Protein AF-A0A835QL19-F1 (afdb_monomer_lite)

Radius of gyration: 15.99 Å; chains: 1; bounding box: 37×18×40 Å

Structure (mmCIF, N/CA/C/O backbone):
data_AF-A0A835QL19-F1
#
_entry.id   AF-A0A835QL19-F1
#
loop_
_atom_site.group_PDB
_atom_site.id
_atom_site.type_symbol
_atom_site.label_atom_id
_atom_site.label_alt_id
_atom_site.label_comp_id
_atom_site.label_asym_id
_atom_site.label_entity_id
_atom_site.label_seq_id
_atom_site.pdbx_PDB_ins_code
_atom_site.Cartn_x
_atom_site.Cartn_y
_atom_site.Cartn_z
_atom_site.occupancy
_atom_site.B_iso_or_equiv
_atom_site.auth_seq_id
_atom_site.auth_comp_id
_atom_site.auth_asym_id
_atom_site.auth_atom_id
_atom_site.pdbx_PDB_model_num
ATOM 1 N N . MET A 1 1 ? -27.209 14.786 -0.295 1.00 35.44 1 MET A N 1
ATOM 2 C CA . MET A 1 1 ? -26.811 13.714 -1.230 1.00 35.44 1 MET A CA 1
ATOM 3 C C . MET A 1 1 ? -26.434 14.386 -2.537 1.00 35.44 1 MET A C 1
ATOM 5 O O . MET A 1 1 ? -27.285 15.067 -3.090 1.00 35.44 1 MET A O 1
ATOM 9 N N . LYS A 1 2 ? -25.172 14.335 -2.971 1.00 35.44 2 LYS A N 1
ATOM 10 C CA . LYS A 1 2 ? -24.792 14.877 -4.283 1.00 35.44 2 LYS A CA 1
ATOM 11 C C . LYS A 1 2 ? -24.677 13.705 -5.244 1.00 35.44 2 LYS A C 1
ATOM 13 O O . LYS A 1 2 ? -23.808 12.857 -5.071 1.00 35.44 2 LYS A O 1
ATOM 18 N N . HIS A 1 3 ? -25.620 13.638 -6.175 1.00 35.56 3 HIS A N 1
ATOM 19 C CA . HIS A 1 3 ? -25.582 12.711 -7.293 1.00 35.56 3 HIS A CA 1
ATOM 20 C C . HIS A 1 3 ? -24.388 13.093 -8.168 1.00 35.56 3 HIS A C 1
ATOM 22 O O . HIS A 1 3 ? -24.180 14.273 -8.448 1.00 35.56 3 HIS A O 1
ATOM 28 N N . LYS A 1 4 ? -23.582 12.104 -8.545 1.00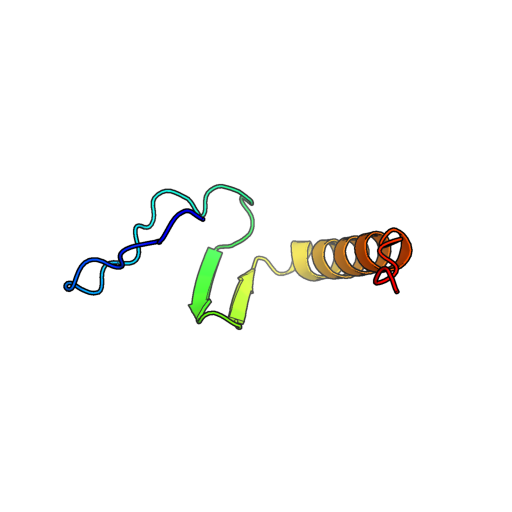 45.69 4 LYS A N 1
ATOM 29 C CA . LYS A 1 4 ? -22.569 12.263 -9.581 1.00 45.69 4 LYS A CA 1
ATOM 30 C C . LYS A 1 4 ? -23.222 11.808 -10.882 1.00 45.69 4 LYS A C 1
ATOM 32 O O . LYS A 1 4 ? -23.472 10.617 -11.040 1.00 45.69 4 LYS A O 1
ATOM 37 N N . GLU A 1 5 ? -23.567 12.754 -11.746 1.00 43.41 5 GLU A N 1
ATOM 38 C CA . GLU A 1 5 ? -23.889 12.467 -13.144 1.00 43.41 5 GLU A CA 1
ATOM 39 C C . GLU A 1 5 ? -22.592 12.049 -13.843 1.00 43.41 5 GLU A C 1
ATOM 41 O O . GLU A 1 5 ? -21.586 12.759 -13.788 1.00 43.41 5 GLU A O 1
ATOM 46 N N . CYS A 1 6 ? -22.597 10.858 -14.433 1.00 41.12 6 CYS A N 1
ATOM 47 C CA . CYS A 1 6 ? -21.609 10.464 -15.426 1.00 41.12 6 CYS A CA 1
ATOM 48 C C . CYS A 1 6 ? -22.132 10.976 -16.771 1.00 41.12 6 CYS A C 1
ATOM 50 O O . CYS A 1 6 ? -23.220 10.569 -17.174 1.00 41.12 6 CYS A O 1
ATOM 52 N N . GLU A 1 7 ? -21.404 11.869 -17.443 1.00 46.84 7 GLU A N 1
ATOM 53 C CA . GLU A 1 7 ? -21.7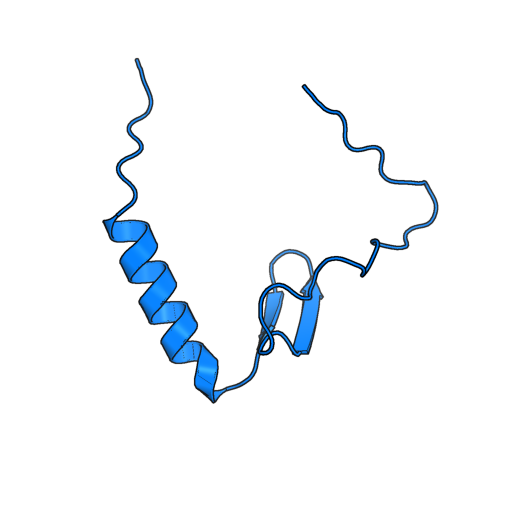54 12.259 -18.812 1.00 46.84 7 GLU A CA 1
ATOM 54 C C . GLU A 1 7 ?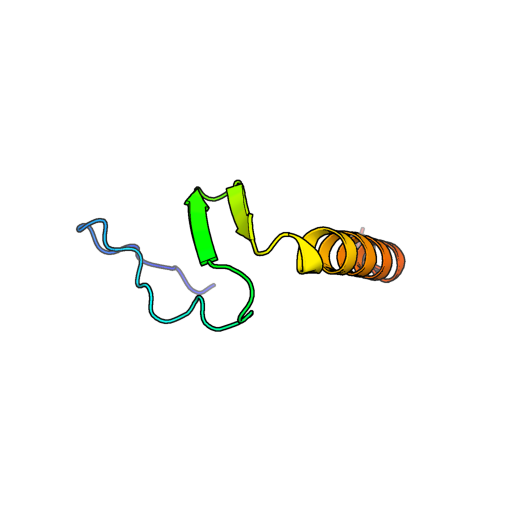 -21.660 11.040 -19.749 1.00 46.84 7 GLU A C 1
ATOM 56 O O . GLU A 1 7 ? -20.760 10.206 -19.624 1.00 46.84 7 GLU A O 1
ATOM 61 N N . GLU A 1 8 ? -22.607 10.944 -20.688 1.00 50.38 8 GLU A N 1
ATOM 62 C CA . GLU A 1 8 ? -22.854 9.811 -21.603 1.00 50.38 8 GLU A CA 1
ATOM 63 C C . GLU A 1 8 ? -21.701 9.460 -22.564 1.00 50.38 8 GLU A C 1
ATOM 65 O O . GLU A 1 8 ? -21.815 8.515 -23.341 1.00 50.38 8 GLU A O 1
ATOM 70 N N . ASN A 1 9 ? -20.563 10.154 -22.500 1.00 43.69 9 ASN A N 1
ATOM 71 C CA . ASN A 1 9 ? -19.477 10.024 -23.470 1.00 43.69 9 ASN A CA 1
ATOM 72 C C . ASN A 1 9 ? -18.183 9.445 -22.895 1.00 43.69 9 ASN A C 1
ATOM 74 O O . ASN A 1 9 ? -17.121 9.816 -23.362 1.00 43.69 9 ASN A O 1
ATOM 78 N N . GLY A 1 10 ? -18.228 8.551 -21.902 1.00 50.00 10 GLY A N 1
ATOM 79 C CA . GLY A 1 10 ? -17.112 7.643 -21.569 1.00 50.00 10 GLY A CA 1
ATOM 80 C C . GLY A 1 10 ? -15.730 8.252 -21.248 1.00 50.00 10 GLY A C 1
ATOM 81 O O . GLY A 1 10 ? -14.798 7.501 -20.969 1.00 50.00 10 GLY A O 1
ATOM 82 N N . GLU A 1 11 ? -15.565 9.572 -21.239 1.00 46.78 11 GLU A N 1
ATOM 83 C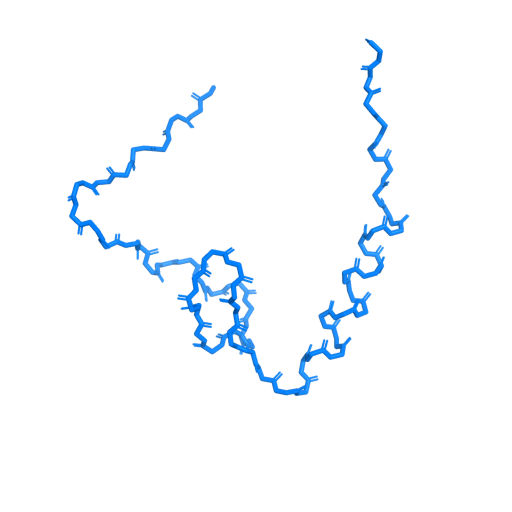 CA . GLU A 1 11 ? -14.343 10.252 -20.842 1.00 46.78 11 GLU A CA 1
ATOM 84 C C . GLU A 1 11 ? -14.389 10.432 -19.330 1.00 46.78 11 GLU A C 1
ATOM 86 O O . GLU A 1 11 ? -14.992 11.353 -18.780 1.00 46.78 11 GLU A O 1
ATOM 91 N N . CYS A 1 12 ? -13.761 9.488 -18.630 1.00 46.50 12 CYS A N 1
ATOM 92 C CA . CYS A 1 12 ? -13.437 9.670 -17.227 1.00 46.50 12 CYS A CA 1
ATOM 93 C C . CYS A 1 12 ? -12.518 10.893 -17.129 1.00 46.50 12 CYS A C 1
ATOM 95 O O . CYS A 1 12 ? -11.367 10.833 -17.561 1.00 46.50 12 CYS A O 1
ATOM 97 N N . ASP A 1 13 ? -13.051 12.002 -16.610 1.00 44.56 13 ASP A N 1
ATOM 98 C CA . ASP A 1 13 ? -12.325 13.255 -16.430 1.00 44.56 13 ASP A CA 1
ATOM 99 C C . ASP A 1 13 ? -10.989 12.983 -15.715 1.00 44.56 13 ASP A C 1
ATOM 101 O O . ASP A 1 13 ? -10.911 12.680 -14.520 1.00 44.56 13 ASP A O 1
ATOM 105 N N . GLN A 1 14 ? -9.909 13.053 -16.491 1.00 50.53 14 GLN A N 1
ATOM 106 C CA . GLN A 1 14 ? -8.559 12.739 -16.052 1.00 50.53 14 GLN A CA 1
ATOM 107 C C . GLN A 1 14 ? -7.939 13.881 -15.225 1.00 50.53 14 GLN A C 1
ATOM 109 O O . GLN A 1 14 ? -6.736 13.882 -14.972 1.00 50.53 14 GLN A O 1
ATOM 114 N N . ARG A 1 15 ? -8.720 14.871 -14.761 1.00 49.12 15 ARG A N 1
ATOM 115 C CA . ARG A 1 15 ? -8.197 16.049 -14.042 1.00 49.12 15 ARG A CA 1
ATOM 116 C C . ARG A 1 15 ? -8.014 15.856 -12.541 1.00 49.12 15 ARG A C 1
ATOM 118 O O . ARG A 1 15 ? -7.883 16.836 -11.812 1.00 49.12 15 ARG A O 1
ATOM 125 N N . SER A 1 16 ? -7.987 14.629 -12.027 1.00 50.59 16 SER A N 1
ATOM 126 C CA . SER A 1 16 ? -7.775 14.416 -10.583 1.00 50.59 16 SER A CA 1
ATOM 127 C C . SER A 1 16 ? -6.841 13.272 -10.194 1.00 50.59 16 SER A C 1
ATOM 129 O O . SER A 1 16 ? -6.596 13.092 -9.006 1.00 50.59 16 SER A O 1
ATOM 131 N N . ILE A 1 17 ? -6.193 12.566 -11.128 1.00 56.62 17 ILE A N 1
ATOM 132 C CA . ILE A 1 17 ? -5.158 11.565 -10.775 1.00 56.62 17 ILE A CA 1
ATOM 133 C C . ILE A 1 17 ? -3.788 12.255 -10.580 1.00 56.62 17 ILE A C 1
ATOM 135 O O . ILE A 1 17 ? -2.743 11.762 -10.979 1.00 56.62 17 ILE A O 1
ATOM 139 N N . HIS A 1 18 ? -3.776 13.436 -9.957 1.00 53.25 18 HIS A N 1
ATOM 140 C CA . HIS A 1 18 ? -2.553 14.138 -9.547 1.00 53.25 18 HIS A CA 1
ATOM 141 C C . HIS A 1 18 ? -2.333 14.044 -8.027 1.00 53.25 18 HIS A C 1
ATOM 143 O O . HIS A 1 18 ? -1.603 14.839 -7.440 1.00 53.25 18 HIS A O 1
ATOM 149 N N . PHE A 1 19 ? -2.987 13.097 -7.347 1.00 51.47 19 PHE A N 1
ATOM 150 C CA . PHE A 1 19 ? -2.849 12.981 -5.894 1.00 51.47 19 PHE A CA 1
ATOM 151 C C . PHE A 1 19 ? -1.554 12.288 -5.471 1.00 51.47 19 PHE A C 1
ATOM 153 O O . PHE A 1 19 ? -1.077 12.532 -4.369 1.00 51.47 19 PHE A O 1
ATOM 160 N N . LEU A 1 20 ? -0.939 11.475 -6.338 1.00 62.19 20 LEU A N 1
ATOM 161 C CA . LEU A 1 20 ? 0.249 10.694 -6.001 1.00 62.19 20 LEU A CA 1
ATOM 162 C C . LEU A 1 20 ? 1.152 10.547 -7.237 1.00 62.19 20 LEU A C 1
ATOM 164 O O . LEU A 1 20 ? 0.840 9.780 -8.144 1.00 62.19 20 LEU A O 1
ATOM 168 N N . ARG A 1 21 ? 2.298 11.252 -7.268 1.00 70.62 21 ARG A N 1
ATOM 169 C CA . ARG A 1 21 ? 3.288 11.279 -8.385 1.00 70.62 21 ARG A CA 1
ATOM 170 C C . ARG A 1 21 ? 3.943 9.919 -8.708 1.00 70.62 21 ARG A C 1
ATOM 172 O O . ARG A 1 21 ? 4.909 9.860 -9.463 1.00 70.62 21 ARG A O 1
ATOM 179 N N . PHE A 1 22 ? 3.447 8.831 -8.127 1.00 80.25 22 PHE A N 1
ATOM 180 C CA . PHE A 1 22 ? 3.932 7.472 -8.332 1.00 80.25 22 PHE A CA 1
ATOM 181 C C . PHE A 1 22 ? 2.956 6.564 -9.085 1.00 80.25 22 PHE A C 1
ATOM 183 O O . PHE A 1 22 ? 3.348 5.459 -9.463 1.00 80.25 22 PHE A O 1
ATOM 190 N N . ILE A 1 23 ? 1.707 6.999 -9.284 1.00 83.88 23 ILE A N 1
ATOM 191 C CA . ILE A 1 23 ? 0.731 6.273 -10.098 1.00 83.88 23 ILE A CA 1
ATOM 192 C C . ILE A 1 23 ? 1.017 6.637 -11.550 1.00 83.88 23 ILE A C 1
ATOM 194 O O . ILE A 1 23 ? 0.839 7.782 -11.955 1.00 83.88 23 ILE A O 1
ATOM 198 N N . VAL A 1 24 ? 1.522 5.668 -12.308 1.00 83.31 24 VAL A N 1
ATOM 199 C CA . VAL A 1 24 ? 1.910 5.865 -13.706 1.00 83.31 24 VAL A CA 1
ATOM 200 C C . VAL A 1 24 ? 0.668 5.750 -14.591 1.00 83.31 24 VAL A C 1
ATOM 202 O O . VAL A 1 24 ? 0.419 6.634 -15.405 1.00 83.31 24 VAL A O 1
ATOM 205 N N . HIS A 1 25 ? -0.151 4.713 -14.375 1.00 80.94 25 HIS A N 1
ATOM 206 C CA . HIS A 1 25 ? -1.413 4.498 -15.090 1.00 80.94 25 HIS A CA 1
ATOM 207 C C . HIS A 1 25 ? -2.465 3.831 -14.191 1.00 80.94 25 HIS A C 1
ATOM 209 O O . HIS A 1 25 ? -2.142 2.950 -13.395 1.00 80.94 25 HIS A O 1
ATOM 215 N N . MET A 1 26 ? -3.734 4.211 -14.350 1.00 82.38 26 MET A N 1
ATOM 216 C CA . MET A 1 26 ? -4.876 3.443 -13.837 1.00 82.38 26 MET A CA 1
ATOM 217 C C . MET A 1 26 ? -5.273 2.427 -14.913 1.00 82.38 26 MET A C 1
ATOM 219 O O . MET A 1 26 ? -5.514 2.834 -16.047 1.00 82.38 26 MET A O 1
ATOM 223 N N . LEU A 1 27 ? -5.300 1.132 -14.587 1.00 85.38 27 LEU A N 1
ATOM 224 C CA . LEU A 1 27 ? -5.672 0.079 -15.543 1.00 85.38 27 LEU A CA 1
ATOM 225 C C . LEU A 1 27 ? -7.185 -0.165 -15.518 1.00 85.38 27 LEU A C 1
ATOM 227 O O . LEU A 1 27 ? -7.821 -0.233 -16.563 1.00 85.38 27 LEU A O 1
ATOM 231 N N . ASP A 1 28 ? -7.754 -0.247 -14.316 1.00 84.00 28 ASP A N 1
ATOM 232 C CA . ASP A 1 28 ? -9.192 -0.290 -14.059 1.00 84.00 28 ASP A CA 1
ATOM 233 C C . ASP A 1 28 ? -9.477 0.204 -12.623 1.00 84.00 28 ASP A C 1
ATOM 235 O O . ASP A 1 28 ? -8.595 0.735 -11.944 1.00 84.00 28 ASP A O 1
ATOM 239 N N . ASN A 1 29 ? -10.711 0.044 -12.138 1.00 80.88 29 ASN A N 1
ATOM 240 C CA . ASN A 1 29 ? -11.120 0.488 -10.796 1.00 80.88 29 ASN A CA 1
ATOM 241 C C . ASN A 1 29 ? -10.458 -0.289 -9.639 1.00 80.88 29 ASN A C 1
ATOM 243 O O . ASN A 1 29 ? -10.598 0.097 -8.480 1.00 80.88 29 ASN A O 1
ATOM 247 N N . THR A 1 30 ? -9.773 -1.390 -9.937 1.00 87.69 30 THR A N 1
ATOM 248 C CA . THR A 1 30 ? -9.137 -2.301 -8.975 1.00 87.69 30 THR A CA 1
ATOM 249 C C . THR A 1 30 ? -7.627 -2.444 -9.177 1.00 87.69 30 THR A C 1
ATOM 251 O O . THR A 1 30 ? -6.925 -2.833 -8.244 1.00 87.69 30 THR A O 1
ATOM 254 N N . HIS A 1 31 ? -7.106 -2.078 -10.349 1.00 86.31 31 HIS A N 1
ATOM 255 C CA . HIS A 1 31 ? -5.707 -2.233 -10.725 1.00 86.31 31 HIS A CA 1
ATOM 256 C C . HIS A 1 31 ? -5.049 -0.887 -11.046 1.00 86.31 31 HIS A C 1
ATOM 258 O O . HIS A 1 31 ? -5.471 -0.140 -11.931 1.00 86.31 31 HIS A O 1
ATOM 264 N N . MET A 1 32 ? -3.940 -0.612 -10.357 1.00 87.12 32 MET A N 1
ATOM 265 C CA . MET A 1 32 ? -3.105 0.571 -10.567 1.00 87.12 32 MET A CA 1
ATOM 266 C C . MET A 1 32 ? -1.683 0.149 -10.928 1.00 87.12 32 MET A C 1
ATOM 268 O O . MET A 1 32 ? -1.089 -0.690 -10.251 1.00 87.12 32 MET A O 1
ATOM 272 N N . PHE A 1 33 ? -1.119 0.762 -11.964 1.00 87.62 33 PHE A N 1
ATOM 273 C CA . PHE A 1 33 ? 0.283 0.603 -12.321 1.00 87.62 33 PHE A CA 1
ATOM 274 C C . PHE A 1 33 ? 1.117 1.670 -11.603 1.00 87.62 33 PHE A C 1
ATOM 276 O O . PHE A 1 33 ? 0.961 2.872 -11.837 1.00 87.62 33 PHE A O 1
ATOM 283 N N . VAL A 1 34 ? 1.990 1.226 -10.699 1.00 87.31 34 VAL A N 1
ATOM 284 C CA . VAL A 1 34 ? 2.788 2.082 -9.808 1.00 87.31 34 VAL A CA 1
ATOM 285 C C . VAL A 1 34 ? 4.281 1.819 -9.983 1.00 87.31 34 VAL A C 1
ATOM 287 O O . VAL A 1 34 ? 4.685 0.749 -10.437 1.00 87.31 34 VAL A O 1
ATOM 290 N N . GLN A 1 35 ? 5.121 2.785 -9.605 1.00 86.31 35 GLN A N 1
ATOM 291 C CA . GLN A 1 35 ? 6.575 2.594 -9.630 1.00 86.31 35 GLN A CA 1
ATOM 292 C C . GLN A 1 35 ? 7.015 1.498 -8.630 1.00 86.31 35 GLN A C 1
ATOM 294 O O . GLN A 1 35 ? 6.491 1.430 -7.519 1.00 86.31 35 GLN A O 1
ATOM 299 N N . PRO A 1 36 ? 8.005 0.650 -8.959 1.00 83.94 36 PRO A N 1
ATOM 300 C CA . PRO A 1 36 ? 8.354 -0.506 -8.127 1.00 83.94 36 PRO A CA 1
ATOM 301 C C . PRO A 1 36 ? 8.822 -0.121 -6.714 1.00 83.94 36 PRO A C 1
ATOM 303 O O . PRO A 1 36 ? 8.483 -0.796 -5.749 1.00 83.94 36 PRO A O 1
ATOM 306 N N . HIS A 1 37 ? 9.526 1.005 -6.568 1.00 83.62 37 HIS A N 1
ATOM 307 C CA . HIS A 1 37 ? 10.037 1.476 -5.276 1.00 83.62 37 HIS A CA 1
ATOM 308 C C . HIS A 1 37 ? 8.948 2.001 -4.322 1.00 83.62 37 HIS A C 1
ATOM 310 O O . HIS A 1 37 ? 9.213 2.175 -3.136 1.00 83.62 37 HIS A O 1
ATOM 316 N N . VAL A 1 38 ? 7.729 2.270 -4.812 1.00 85.62 38 VAL A N 1
ATOM 317 C CA . VAL A 1 38 ? 6.612 2.715 -3.963 1.00 85.62 38 VAL A CA 1
ATOM 318 C C . VAL A 1 38 ? 5.708 1.575 -3.513 1.00 85.62 38 VAL A C 1
ATOM 320 O O . VAL A 1 38 ? 4.862 1.793 -2.651 1.00 85.62 38 VAL A O 1
ATOM 323 N N . ALA A 1 39 ? 5.872 0.365 -4.056 1.00 86.06 39 ALA A N 1
ATOM 324 C CA . ALA A 1 39 ? 5.024 -0.773 -3.710 1.00 86.06 39 ALA A CA 1
ATOM 325 C C . ALA A 1 39 ? 5.070 -1.073 -2.203 1.00 86.06 39 ALA A C 1
ATOM 327 O O . ALA A 1 39 ? 4.027 -1.220 -1.564 1.00 86.06 39 ALA A O 1
ATOM 328 N N . ASP A 1 40 ? 6.270 -1.077 -1.623 1.00 87.19 40 ASP A N 1
ATOM 329 C CA . ASP A 1 40 ? 6.458 -1.321 -0.191 1.00 87.19 40 ASP A CA 1
ATOM 330 C C . ASP A 1 40 ? 5.947 -0.155 0.665 1.00 87.19 40 ASP A C 1
ATOM 332 O O . ASP A 1 40 ? 5.316 -0.374 1.699 1.00 87.19 40 ASP A O 1
ATOM 336 N N . MET A 1 41 ? 6.117 1.088 0.197 1.00 87.81 41 MET A N 1
ATOM 337 C CA . MET A 1 41 ? 5.564 2.274 0.860 1.00 87.81 41 MET A CA 1
ATOM 338 C C . MET A 1 41 ? 4.032 2.215 0.923 1.00 87.81 41 MET A C 1
ATOM 340 O O . MET A 1 41 ? 3.451 2.450 1.980 1.00 87.81 41 MET A O 1
ATOM 344 N N . ILE A 1 42 ? 3.376 1.875 -0.191 1.00 88.12 42 ILE A N 1
ATOM 345 C CA . ILE A 1 42 ? 1.916 1.755 -0.272 1.00 88.12 42 ILE A CA 1
ATOM 346 C C . ILE A 1 42 ? 1.428 0.660 0.680 1.00 88.12 42 ILE A C 1
ATOM 348 O O . ILE A 1 42 ? 0.493 0.891 1.442 1.00 88.12 42 ILE A O 1
ATOM 352 N N . ARG A 1 43 ? 2.081 -0.510 0.690 1.00 89.06 43 ARG A N 1
ATOM 353 C CA . ARG A 1 43 ? 1.732 -1.614 1.602 1.00 89.06 43 ARG A CA 1
ATOM 354 C C . ARG A 1 43 ? 1.841 -1.200 3.067 1.00 89.06 43 ARG A C 1
ATOM 356 O O . ARG A 1 43 ? 0.907 -1.445 3.827 1.00 89.06 43 ARG A O 1
ATOM 363 N N . SER A 1 44 ? 2.936 -0.536 3.436 1.00 89.38 44 SER A N 1
ATOM 364 C CA . SER A 1 44 ? 3.142 -0.036 4.797 1.00 89.38 44 SER A CA 1
ATOM 365 C C . SER A 1 44 ? 2.052 0.964 5.200 1.00 89.38 44 SER A C 1
ATOM 367 O O . SER A 1 44 ? 1.388 0.787 6.219 1.00 89.38 44 SER A O 1
ATOM 369 N N . LYS A 1 45 ? 1.765 1.957 4.346 1.00 87.38 45 LYS A N 1
ATOM 370 C CA . LYS A 1 45 ? 0.737 2.975 4.620 1.00 87.38 45 LYS A CA 1
ATOM 371 C C . LYS A 1 45 ? -0.682 2.421 4.678 1.00 87.38 45 LYS A C 1
ATOM 373 O O . LYS A 1 45 ? -1.471 2.892 5.491 1.00 87.38 45 LYS A O 1
ATOM 378 N N . ILE A 1 46 ? -1.007 1.408 3.875 1.00 89.12 46 ILE A N 1
ATOM 379 C CA . ILE A 1 46 ? -2.295 0.708 3.977 1.00 89.12 46 ILE A CA 1
ATOM 380 C C . ILE A 1 46 ? -2.406 -0.022 5.318 1.00 89.12 46 ILE A C 1
ATOM 382 O O . ILE A 1 46 ? -3.479 -0.003 5.918 1.00 89.12 46 ILE A O 1
ATOM 386 N N . SER A 1 47 ? -1.325 -0.648 5.794 1.00 90.94 47 SER A N 1
ATOM 387 C CA . SER A 1 47 ? -1.313 -1.294 7.111 1.00 90.94 47 SER A CA 1
ATOM 388 C C . SER A 1 47 ? -1.537 -0.275 8.226 1.00 90.94 47 SER A C 1
ATOM 390 O O . SER A 1 47 ? -2.489 -0.419 8.983 1.00 90.94 47 SER A O 1
ATOM 392 N N . GLU A 1 48 ? -0.747 0.806 8.253 1.00 90.44 48 GLU A N 1
ATOM 393 C CA . GLU A 1 48 ? -0.900 1.893 9.233 1.00 90.44 48 GLU A CA 1
ATOM 394 C C . GLU A 1 48 ? -2.328 2.463 9.242 1.00 90.44 48 GLU A C 1
ATOM 396 O O . GLU A 1 48 ? -2.894 2.726 10.301 1.00 90.44 48 GLU A O 1
ATOM 401 N N . PHE A 1 49 ? -2.924 2.648 8.059 1.00 89.31 49 PHE A N 1
ATOM 402 C CA . PHE A 1 49 ? -4.288 3.150 7.926 1.00 89.31 49 PHE A CA 1
ATOM 403 C C . PHE A 1 49 ? -5.329 2.176 8.487 1.00 89.31 49 PHE A C 1
ATOM 405 O O . PHE A 1 49 ? -6.290 2.607 9.120 1.00 89.31 49 PHE A O 1
ATOM 412 N N . ARG A 1 50 ? -5.156 0.868 8.261 1.00 87.44 50 ARG A N 1
ATOM 413 C CA . ARG A 1 50 ? -6.060 -0.159 8.800 1.00 87.44 50 ARG A CA 1
ATOM 414 C C . AR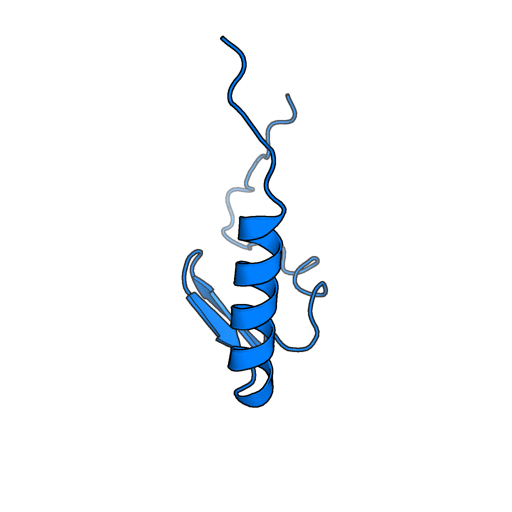G A 1 50 ? -6.024 -0.190 10.321 1.00 87.44 50 ARG A C 1
ATOM 416 O O . ARG A 1 50 ? -7.086 -0.264 10.926 1.00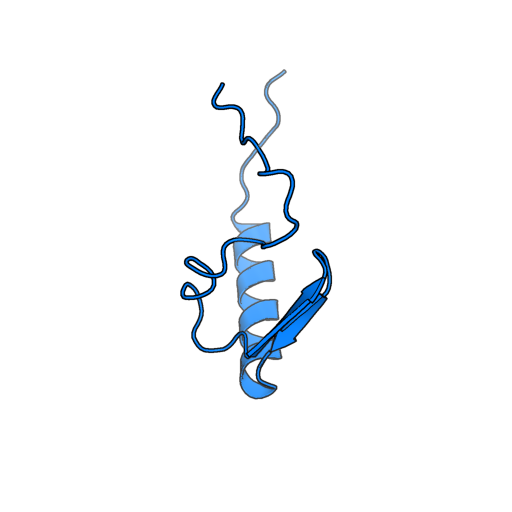 87.44 50 ARG A O 1
ATOM 423 N N . ASP A 1 51 ? -4.839 -0.073 10.907 1.00 88.44 51 ASP A N 1
ATOM 424 C CA . ASP A 1 51 ? -4.662 -0.093 12.361 1.00 88.44 51 ASP A CA 1
ATOM 425 C C . ASP A 1 51 ? -5.259 1.155 13.031 1.00 88.44 51 ASP A C 1
ATOM 427 O O . ASP A 1 51 ? -5.762 1.093 14.150 1.00 88.44 51 ASP A O 1
ATOM 431 N N . GLN A 1 52 ? -5.243 2.295 12.334 1.00 88.94 52 GLN A N 1
ATOM 432 C CA . GLN A 1 52 ? -5.834 3.553 12.804 1.00 88.94 52 GLN A CA 1
ATOM 433 C C . GLN A 1 52 ? -7.339 3.668 12.537 1.00 88.94 52 GLN A C 1
ATOM 435 O O . GLN A 1 52 ? -7.958 4.650 12.952 1.00 88.94 52 GLN A O 1
ATOM 440 N N . ASN A 1 53 ? -7.947 2.713 11.832 1.00 84.44 53 ASN A N 1
ATOM 441 C CA . ASN A 1 53 ? -9.363 2.782 11.512 1.00 84.44 53 ASN A CA 1
ATOM 442 C C . ASN A 1 53 ? -10.205 2.420 12.743 1.00 84.44 53 ASN A C 1
ATOM 444 O O . ASN A 1 53 ? -10.476 1.254 13.012 1.00 84.44 53 ASN A O 1
ATOM 448 N N . THR A 1 54 ? -10.626 3.444 13.483 1.00 83.94 54 THR A N 1
ATOM 449 C CA . THR A 1 54 ? -11.441 3.324 14.702 1.00 83.94 54 THR A CA 1
ATOM 450 C C . THR A 1 54 ? -12.946 3.333 14.435 1.00 83.94 54 THR A C 1
ATOM 452 O O . THR A 1 54 ? -13.733 3.455 15.372 1.00 83.94 54 THR A O 1
ATOM 455 N N . TYR A 1 55 ? -13.381 3.254 13.172 1.00 84.00 55 TYR A N 1
ATOM 456 C CA . TYR A 1 55 ? -14.805 3.278 12.857 1.00 84.00 55 TYR A CA 1
ATOM 457 C C . TYR A 1 55 ? -15.505 2.016 13.378 1.00 84.00 55 TYR A C 1
ATOM 459 O O . TYR A 1 55 ? -15.399 0.938 12.794 1.00 84.00 55 TYR A O 1
ATOM 467 N N . GLU A 1 56 ? -16.284 2.176 14.444 1.00 81.31 56 GLU A N 1
ATOM 468 C CA . GLU A 1 56 ? -17.276 1.201 14.885 1.00 81.31 56 GLU A CA 1
ATOM 469 C C . GLU A 1 56 ? -18.652 1.604 14.348 1.00 81.31 56 GLU A C 1
ATOM 471 O O . GLU A 1 56 ? -19.070 2.760 14.455 1.00 81.31 56 GLU A O 1
ATOM 476 N N . LYS A 1 57 ? -19.368 0.652 13.738 1.00 83.25 57 LYS A N 1
ATOM 477 C CA . LYS A 1 57 ? -20.724 0.894 13.239 1.00 83.25 57 LYS A CA 1
ATOM 478 C C . LYS A 1 57 ? -21.641 1.229 14.433 1.00 83.25 57 LYS A C 1
ATOM 480 O O . LYS A 1 57 ? -21.775 0.376 15.310 1.00 83.25 57 LYS A O 1
ATOM 485 N N . PRO A 1 58 ? -22.300 2.405 14.463 1.00 78.31 58 PRO A N 1
ATOM 486 C CA . PRO A 1 58 ? -23.256 2.719 15.519 1.00 78.31 58 PRO A CA 1
ATOM 487 C C . PRO A 1 58 ? -24.461 1.767 15.460 1.00 78.31 58 PRO A C 1
ATOM 489 O O . PRO A 1 58 ? -24.889 1.392 14.363 1.00 78.31 58 PRO A O 1
ATOM 492 N N . ALA A 1 59 ? -24.953 1.366 16.638 1.00 79.38 59 ALA A N 1
ATOM 493 C CA . ALA A 1 59 ? -26.090 0.456 16.819 1.00 79.38 59 ALA A CA 1
ATOM 494 C C . ALA A 1 59 ? -27.401 1.004 16.235 1.00 79.38 59 ALA A C 1
ATOM 496 O O . ALA A 1 59 ? -27.617 2.236 16.313 1.00 79.38 59 ALA A O 1
#

Secondary structure (DSSP, 8-state):
----PPPTT-----TT--S-TTEEEE-SSS-EEE-GGGHHHHHHHHHHHHHT---PPP-

pLDDT: mean 72.21, std 18.77, range [35.44, 90.94]

Organism: Vanilla planifolia (NCBI:txid51239)

InterPro domains:
  IPR009400 TFIIH subunit TTDA/Tfb5 [PF06331] (21-57)
  IPR009400 TFIIH subunit TTDA/Tfb5 [PTHR28580] (21-58)
  IPR009400 TFIIH subunit TTDA/Tfb5 [SM01395] (9-57)
  IPR035935 TFB5-like superfamily [G3DSA:3.30.70.1220] (7-59)
  IPR035935 TFB5-like superfamily [SSF142897] (21-58)

Foldseek 3Di:
DDDDDDPPPPPPPPVPPPPDPFFPDDPDPPDTDGDPVCPVVVVVVVVVVVVPPPDDDDD

Sequence (59 aa):
MKHKECEENGECDQRSIHFLRFIVHMLDNTHMFVQPHVADMIRSKISEFRDQNTYEKPA